Protein AF-C8KI00-F1 (afdb_monomer_lite)

InterPro domains:
  IPR004843 Calcineurin-like, phosphoesterase domain [PF00149] (3-56)
  IPR006186 Serine/threonine-specific protein phosphatase/bis(5-nucleosyl)-tetraphosphatase [PR00114] (6-30)
  IPR006186 Serine/threonine-specific protein phosphatase/bis(5-nucleosyl)-tetraphosphatase [PR00114] (41-57)
  IPR006186 Serine/threonine-specific protein phosphatase/bis(5-nucleosyl)-tetraphosphatase [PS00125] (7-12)
  IPR029052 Metallo-dependent phosphatase-like [G3DSA:3.60.21.10] (1-57)
  IPR029052 Metallo-dependent phosphatase-like [SSF56300] (2-57)
  IPR047129 Serine/Threonine protein phosphatase PP2A-like [PTHR45619] (2-57)

Secondary structure (DSSP, 8-state):
---------TTSSHHHHHHSSHHHHHHHHHSSSHHHHHHHHHHTTS-S---BTTTB-

Organism: Brachionus plicatilis (NC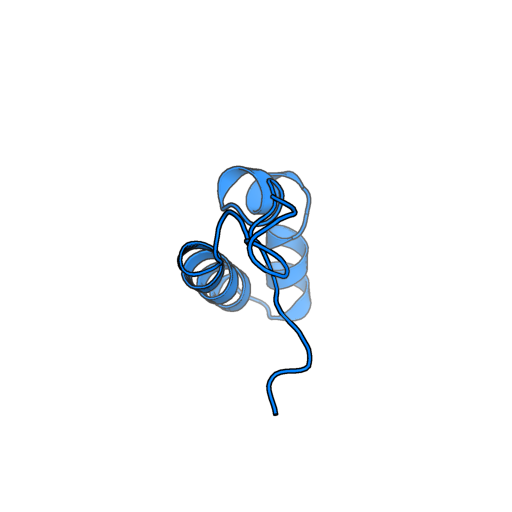BI:txid10195)

pLDDT: mean 95.85, std 6.01, range [57.03, 98.5]

Radius of gyration: 14.28 Å; chains: 1; bounding box: 28×24×39 Å

Sequence (57 aa):
RDRITILRGNHESRQITQVYGFYDECLRKYGNANVWKYFTDLFDYLPLTALVDSQIF

Structure (mmCIF, N/CA/C/O backbone):
data_AF-C8KI00-F1
#
_entry.id   AF-C8KI00-F1
#
loop_
_atom_site.group_PDB
_atom_site.id
_atom_site.type_symbol
_atom_site.label_atom_id
_atom_site.label_alt_id
_atom_site.label_comp_id
_atom_site.label_asym_id
_atom_site.label_entity_id
_atom_site.label_seq_id
_atom_site.pdbx_PDB_ins_code
_atom_site.Cartn_x
_atom_site.Cartn_y
_atom_site.Cartn_z
_atom_site.occupancy
_atom_site.B_iso_or_equiv
_atom_site.auth_seq_id
_atom_site.auth_comp_id
_atom_site.auth_asym_id
_atom_site.auth_atom_id
_atom_site.pdbx_PDB_model_num
ATOM 1 N N . ARG A 1 1 ? -14.342 -16.402 10.861 1.00 57.03 1 ARG A N 1
ATOM 2 C CA . ARG A 1 1 ? -14.347 -15.680 9.561 1.00 57.03 1 ARG A CA 1
ATOM 3 C C . ARG A 1 1 ? -13.826 -14.268 9.846 1.00 57.03 1 ARG A C 1
ATOM 5 O O . ARG A 1 1 ? -13.916 -13.895 11.003 1.00 57.03 1 ARG A O 1
ATOM 12 N N . ASP A 1 2 ? -13.185 -13.604 8.880 1.00 78.00 2 ASP A N 1
ATOM 13 C CA . ASP A 1 2 ? -12.541 -12.272 8.990 1.00 78.00 2 ASP A CA 1
ATOM 14 C C . ASP A 1 2 ? -11.523 -12.124 10.133 1.00 78.00 2 ASP A C 1
ATOM 16 O O . ASP A 1 2 ? -11.794 -11.575 11.192 1.00 78.00 2 ASP A O 1
ATOM 20 N N . ARG A 1 3 ? -10.324 -12.683 9.914 1.00 90.44 3 ARG A N 1
ATOM 21 C CA . ARG A 1 3 ? -9.213 -12.680 10.889 1.00 90.44 3 ARG A CA 1
ATOM 22 C C . ARG A 1 3 ? -8.168 -11.589 10.639 1.00 90.44 3 ARG A C 1
ATOM 24 O O . ARG A 1 3 ? -7.259 -11.444 11.447 1.00 90.44 3 ARG A O 1
ATOM 31 N N . ILE A 1 4 ? -8.243 -10.900 9.500 1.00 94.94 4 ILE A N 1
ATOM 32 C CA . ILE A 1 4 ? -7.233 -9.935 9.054 1.00 94.94 4 ILE A CA 1
ATOM 33 C C . ILE A 1 4 ? -7.947 -8.743 8.421 1.00 94.94 4 ILE A C 1
ATOM 35 O O . ILE A 1 4 ? -8.749 -8.925 7.506 1.00 94.94 4 ILE A O 1
ATOM 39 N N . THR A 1 5 ? -7.592 -7.547 8.883 1.00 95.00 5 THR A N 1
ATOM 40 C CA . THR A 1 5 ? -7.992 -6.259 8.310 1.00 95.00 5 THR A CA 1
ATOM 41 C C . THR A 1 5 ? -6.727 -5.513 7.901 1.00 95.00 5 THR A C 1
ATOM 43 O O . THR A 1 5 ? -5.740 -5.537 8.634 1.00 95.00 5 THR A O 1
ATOM 46 N N . ILE A 1 6 ? -6.744 -4.867 6.736 1.00 96.69 6 ILE A N 1
ATOM 47 C CA . ILE A 1 6 ? -5.620 -4.082 6.214 1.00 96.69 6 ILE A CA 1
ATOM 48 C C . ILE A 1 6 ? -6.107 -2.651 6.018 1.00 96.69 6 ILE A C 1
ATOM 50 O O . ILE A 1 6 ? -7.137 -2.441 5.381 1.00 96.69 6 ILE A O 1
ATOM 54 N N . LEU A 1 7 ? -5.365 -1.690 6.565 1.00 97.69 7 LEU A N 1
ATOM 55 C CA . LEU A 1 7 ? -5.589 -0.264 6.353 1.00 97.69 7 LEU A CA 1
ATOM 56 C C . LEU A 1 7 ? -4.589 0.285 5.337 1.00 97.69 7 LEU A C 1
ATOM 58 O O . LEU A 1 7 ? -3.510 -0.277 5.144 1.00 97.69 7 LEU A O 1
ATOM 62 N N . ARG A 1 8 ? -4.947 1.394 4.695 1.00 98.38 8 ARG A N 1
ATOM 63 C CA . ARG A 1 8 ? -4.072 2.120 3.782 1.00 98.38 8 ARG A CA 1
ATOM 64 C C . ARG A 1 8 ? -3.046 2.924 4.578 1.00 98.38 8 ARG A C 1
ATOM 66 O O . ARG A 1 8 ? -3.419 3.815 5.337 1.00 98.38 8 ARG A O 1
ATOM 73 N N . GLY A 1 9 ? -1.764 2.655 4.364 1.00 97.81 9 GLY A N 1
ATOM 74 C CA . GLY A 1 9 ? -0.680 3.519 4.811 1.00 97.81 9 GLY A CA 1
ATOM 75 C C . GLY A 1 9 ? -0.275 4.527 3.733 1.00 97.81 9 GLY A C 1
ATOM 76 O O . GLY A 1 9 ? -0.809 4.572 2.621 1.00 97.81 9 GLY A O 1
ATOM 77 N N . ASN A 1 10 ? 0.705 5.368 4.056 1.00 97.19 10 ASN A N 1
ATOM 78 C CA . ASN A 1 10 ? 1.250 6.353 3.120 1.00 97.19 10 ASN A CA 1
ATOM 79 C C . ASN A 1 10 ? 2.022 5.698 1.956 1.00 97.19 10 ASN A C 1
ATOM 81 O O . ASN A 1 10 ? 2.081 6.263 0.858 1.00 97.19 10 ASN A O 1
ATOM 85 N N . HIS A 1 11 ? 2.592 4.509 2.179 1.00 97.50 11 HIS A N 1
ATOM 86 C CA . HIS A 1 11 ? 3.326 3.757 1.162 1.00 97.50 11 HIS A CA 1
ATOM 87 C C . HIS A 1 11 ? 2.415 3.059 0.146 1.00 97.50 11 HIS A C 1
ATOM 89 O O . HIS A 1 11 ? 2.864 2.753 -0.953 1.00 97.50 11 HIS A O 1
ATOM 95 N N . GLU A 1 12 ? 1.124 2.914 0.428 1.00 98.19 12 GLU A N 1
ATOM 96 C CA . GLU A 1 12 ? 0.118 2.343 -0.469 1.00 98.19 12 GLU A CA 1
ATOM 97 C C . GLU A 1 12 ? -0.469 3.430 -1.398 1.00 98.19 12 GLU A C 1
ATOM 99 O O . GLU A 1 12 ? -1.682 3.637 -1.519 1.00 98.19 12 GLU A O 1
ATOM 104 N N . SER A 1 13 ? 0.411 4.186 -2.060 1.00 97.44 13 SER A N 1
ATOM 105 C CA . SER A 1 13 ? 0.057 5.279 -2.974 1.00 97.44 13 SER A CA 1
ATOM 106 C C . SER A 1 13 ? 0.929 5.276 -4.231 1.00 97.44 13 SER A C 1
ATOM 108 O O . SER A 1 13 ? 2.084 4.846 -4.206 1.00 97.44 13 SER A O 1
ATOM 110 N N . ARG A 1 14 ? 0.398 5.775 -5.357 1.00 97.69 14 ARG A N 1
ATOM 111 C CA . ARG A 1 14 ? 1.145 5.833 -6.633 1.00 97.69 14 ARG A CA 1
ATOM 112 C C . ARG A 1 14 ? 2.426 6.657 -6.510 1.00 97.69 14 ARG A C 1
ATOM 114 O O . ARG A 1 14 ? 3.465 6.234 -6.995 1.00 97.69 14 ARG A O 1
ATOM 121 N N . GLN A 1 15 ? 2.361 7.789 -5.808 1.00 96.81 15 GLN A N 1
ATOM 122 C CA . GLN A 1 15 ? 3.505 8.683 -5.613 1.00 96.81 15 GLN A CA 1
ATOM 123 C C . GLN A 1 15 ? 4.651 7.986 -4.874 1.00 96.81 15 GLN A C 1
ATOM 125 O O . GLN A 1 15 ? 5.782 7.986 -5.353 1.00 96.81 15 GLN A O 1
ATOM 130 N N . ILE A 1 16 ? 4.361 7.355 -3.732 1.00 97.62 16 ILE A N 1
ATOM 131 C CA . ILE A 1 16 ? 5.402 6.727 -2.916 1.00 97.62 16 ILE A CA 1
ATOM 132 C C . ILE A 1 16 ? 5.908 5.444 -3.578 1.00 97.62 16 ILE A C 1
ATOM 134 O O . ILE A 1 16 ? 7.112 5.257 -3.712 1.00 97.62 16 ILE A O 1
ATOM 138 N N . THR A 1 17 ? 5.026 4.584 -4.085 1.00 97.69 17 THR A N 1
ATOM 139 C CA . THR A 1 17 ? 5.458 3.333 -4.734 1.00 97.69 17 THR A CA 1
ATOM 140 C C . THR A 1 17 ? 6.295 3.535 -5.994 1.00 97.69 17 THR A C 1
ATOM 142 O O . THR A 1 17 ? 7.123 2.679 -6.310 1.00 97.69 17 THR A O 1
ATOM 145 N N . GLN A 1 18 ? 6.098 4.645 -6.709 1.00 96.50 18 GLN A N 1
ATOM 146 C CA . GLN A 1 18 ? 6.880 4.976 -7.895 1.00 96.50 18 GLN A CA 1
ATOM 147 C C . GLN A 1 18 ? 8.302 5.433 -7.551 1.00 96.50 18 GLN A C 1
ATOM 149 O O . GLN A 1 18 ? 9.234 5.081 -8.262 1.00 96.50 18 GLN A O 1
ATOM 154 N N . VAL A 1 19 ? 8.477 6.187 -6.463 1.00 96.25 19 VAL A N 1
ATOM 155 C CA . VAL A 1 19 ? 9.785 6.741 -6.066 1.00 96.25 19 VAL A CA 1
ATOM 156 C C . VAL A 1 19 ? 10.572 5.779 -5.172 1.00 96.25 19 VAL A C 1
ATOM 158 O O . VAL A 1 19 ? 11.797 5.734 -5.238 1.00 96.25 19 VAL A O 1
ATOM 161 N N . TYR A 1 20 ? 9.886 4.980 -4.351 1.00 94.62 20 TYR A N 1
ATOM 162 C CA . TYR A 1 20 ? 10.501 4.133 -3.323 1.00 94.62 20 TYR A CA 1
ATOM 163 C C . TYR A 1 20 ? 10.576 2.650 -3.725 1.00 94.62 20 TYR A C 1
ATOM 165 O O . TYR A 1 20 ? 10.437 1.756 -2.895 1.00 94.62 20 TYR A O 1
ATOM 173 N N . GLY A 1 21 ? 10.808 2.382 -5.012 1.00 94.31 21 GLY A N 1
ATOM 174 C CA . GLY A 1 21 ? 11.288 1.087 -5.508 1.00 94.31 21 GLY A CA 1
ATOM 175 C C . GLY A 1 21 ? 10.237 0.005 -5.773 1.00 94.31 21 GLY A C 1
ATOM 176 O O . GLY A 1 21 ? 10.562 -0.979 -6.434 1.00 94.31 21 GLY A O 1
ATOM 177 N N . PHE A 1 22 ? 8.980 0.162 -5.344 1.00 97.94 22 PHE A N 1
ATOM 178 C CA . PHE A 1 22 ? 7.945 -0.849 -5.617 1.00 97.94 22 PHE A CA 1
ATOM 179 C C . PHE A 1 22 ? 7.597 -0.947 -7.112 1.00 97.94 22 PHE A C 1
ATOM 181 O O . PHE A 1 22 ? 7.393 -2.045 -7.635 1.00 97.94 22 PHE A O 1
ATOM 188 N N . TYR A 1 23 ? 7.580 0.186 -7.821 1.00 98.12 23 TYR A N 1
ATOM 189 C CA . TYR A 1 23 ? 7.446 0.216 -9.279 1.00 98.12 23 TYR A CA 1
ATOM 190 C C . TYR A 1 23 ? 8.585 -0.550 -9.969 1.00 98.12 23 TYR A C 1
AT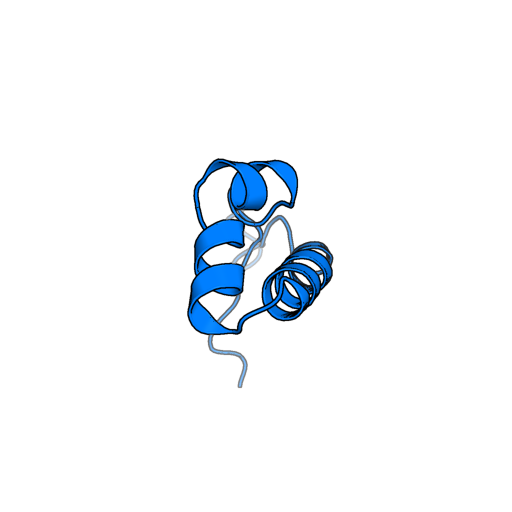OM 192 O O . TYR A 1 23 ? 8.323 -1.467 -10.752 1.00 98.12 23 TYR A O 1
ATOM 200 N N . ASP A 1 24 ? 9.837 -0.226 -9.631 1.00 97.88 24 ASP A N 1
ATOM 201 C CA . ASP A 1 24 ? 11.023 -0.859 -10.221 1.00 97.88 24 ASP A CA 1
ATOM 202 C C . ASP A 1 24 ? 11.084 -2.354 -9.904 1.00 97.88 24 ASP A C 1
ATOM 204 O O . ASP A 1 24 ? 11.456 -3.169 -10.749 1.00 97.88 24 ASP A O 1
ATOM 208 N N . GLU A 1 25 ? 10.667 -2.744 -8.699 1.00 98.19 25 GLU A N 1
ATOM 209 C CA . GLU A 1 25 ? 10.557 -4.141 -8.310 1.00 98.19 25 GLU A CA 1
ATOM 210 C C . GLU A 1 25 ? 9.555 -4.894 -9.191 1.00 98.19 25 GLU A C 1
ATOM 212 O O . GLU A 1 25 ? 9.879 -5.976 -9.690 1.00 98.19 25 GLU A O 1
ATOM 217 N N . CYS A 1 26 ? 8.364 -4.328 -9.413 1.00 98.25 26 CYS A N 1
ATOM 218 C CA . CYS A 1 26 ? 7.359 -4.934 -10.283 1.00 98.25 26 CYS A CA 1
ATOM 219 C C . CYS A 1 26 ? 7.870 -5.045 -11.723 1.00 98.25 26 CYS A C 1
ATOM 221 O O . CYS A 1 26 ? 7.768 -6.110 -12.334 1.00 98.25 26 CYS A O 1
ATOM 223 N N . LEU A 1 27 ? 8.479 -3.980 -12.244 1.00 97.69 27 LEU A N 1
ATOM 224 C CA . LEU A 1 27 ? 9.037 -3.971 -13.591 1.00 97.69 27 LEU A CA 1
ATOM 225 C C . LEU A 1 27 ? 10.131 -5.037 -13.754 1.00 97.69 27 LEU A C 1
ATOM 227 O O . LEU A 1 27 ? 10.104 -5.808 -14.712 1.00 97.69 27 LEU A O 1
ATOM 231 N N . ARG A 1 28 ? 11.053 -5.139 -12.791 1.00 98.25 28 ARG A N 1
ATOM 232 C CA . ARG A 1 28 ? 12.155 -6.111 -12.804 1.00 98.25 28 ARG A CA 1
ATOM 233 C C . ARG A 1 28 ? 11.673 -7.555 -12.680 1.00 98.25 28 ARG A C 1
ATOM 235 O O . ARG A 1 28 ? 12.240 -8.436 -13.319 1.00 98.25 28 ARG A O 1
ATOM 242 N N . LYS A 1 29 ? 10.670 -7.819 -11.838 1.00 98.19 29 LYS A N 1
ATOM 243 C CA . LYS A 1 29 ? 10.171 -9.181 -11.582 1.00 98.19 29 LYS A CA 1
ATOM 244 C C . LYS A 1 29 ? 9.227 -9.689 -12.672 1.00 98.19 29 LYS A C 1
ATOM 246 O O . LYS A 1 29 ? 9.245 -10.879 -12.962 1.00 98.19 29 LYS A O 1
ATOM 251 N N . TYR A 1 30 ? 8.413 -8.810 -13.257 1.00 97.69 30 TYR A N 1
ATOM 252 C CA . TYR A 1 30 ? 7.325 -9.197 -14.165 1.00 97.69 30 TYR A CA 1
ATOM 253 C C . TYR A 1 30 ? 7.514 -8.704 -15.607 1.00 97.69 30 TYR A C 1
ATOM 255 O O . TYR A 1 30 ? 6.678 -8.979 -16.466 1.00 97.69 30 TYR A O 1
ATOM 263 N N . GLY A 1 31 ? 8.594 -7.970 -15.891 1.00 97.25 31 GLY A N 1
ATOM 264 C CA . GLY A 1 31 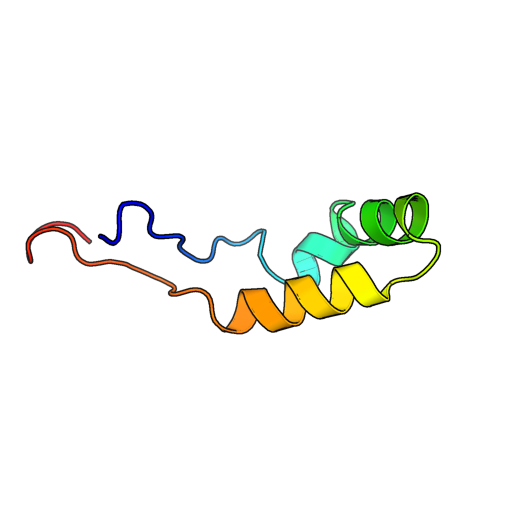? 8.932 -7.466 -17.225 1.00 97.25 31 GLY A CA 1
ATOM 265 C C . GLY A 1 31 ? 8.046 -6.319 -17.722 1.00 97.25 31 GLY A C 1
ATOM 266 O O . GLY A 1 31 ? 8.243 -5.835 -18.832 1.00 97.25 31 G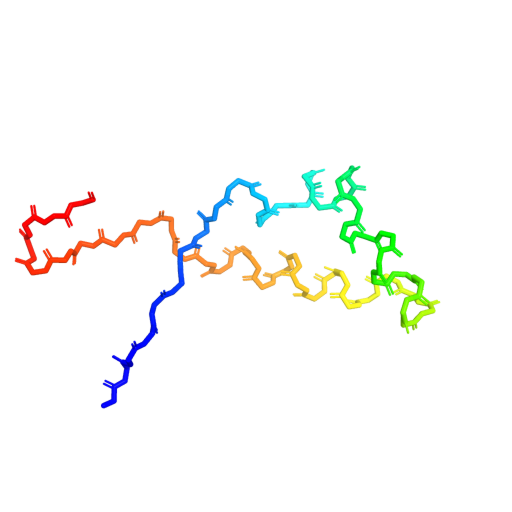LY A O 1
ATOM 267 N N . ASN A 1 32 ? 7.059 -5.882 -16.934 1.00 96.81 32 ASN A N 1
ATOM 268 C CA . ASN A 1 32 ? 6.193 -4.740 -17.223 1.00 96.81 32 ASN A CA 1
ATOM 269 C C . ASN A 1 32 ? 5.587 -4.164 -15.930 1.00 96.81 32 ASN A C 1
ATOM 271 O O . ASN A 1 32 ? 5.642 -4.780 -14.866 1.00 96.81 32 ASN A O 1
ATOM 275 N N . ALA A 1 33 ? 4.970 -2.986 -16.035 1.00 96.75 33 ALA A N 1
ATOM 276 C CA . ALA A 1 33 ? 4.383 -2.275 -14.899 1.00 96.75 33 ALA A CA 1
ATOM 277 C C . ALA A 1 33 ? 2.926 -2.670 -14.574 1.00 96.75 33 ALA A C 1
ATOM 279 O O . ALA A 1 33 ? 2.311 -2.045 -13.710 1.00 96.75 33 ALA A O 1
ATOM 280 N N . ASN A 1 34 ? 2.342 -3.682 -15.230 1.00 98.19 34 ASN A N 1
ATOM 281 C CA . ASN A 1 34 ? 0.926 -4.017 -15.023 1.00 98.19 34 ASN A CA 1
ATOM 282 C C . ASN A 1 34 ? 0.654 -4.472 -13.588 1.00 98.19 34 ASN A C 1
ATOM 284 O O . ASN A 1 34 ? -0.357 -4.090 -13.011 1.00 98.19 34 ASN A O 1
ATOM 288 N N . VAL A 1 35 ? 1.578 -5.228 -12.985 1.00 98.12 35 VAL A N 1
ATOM 289 C CA . VAL A 1 35 ? 1.450 -5.660 -11.585 1.00 98.12 35 VAL A CA 1
ATOM 290 C C . VAL A 1 35 ? 1.424 -4.458 -10.640 1.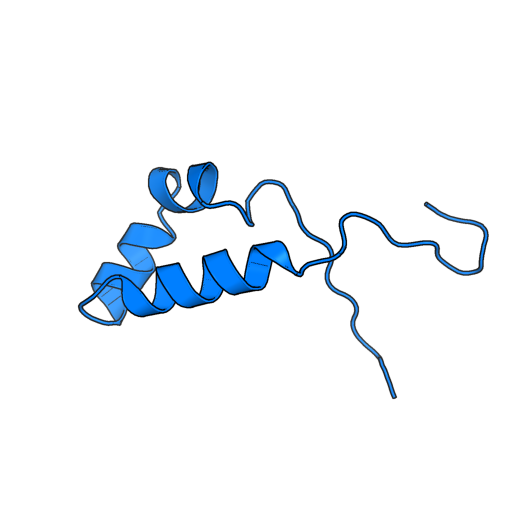00 98.12 35 VAL A C 1
ATOM 292 O O . VAL A 1 35 ? 0.539 -4.372 -9.793 1.00 98.12 35 VAL A O 1
ATOM 295 N N . TRP A 1 36 ? 2.320 -3.487 -10.835 1.00 98.44 36 TRP A N 1
ATOM 296 C CA . TRP A 1 36 ? 2.305 -2.235 -10.071 1.00 98.44 36 TRP A CA 1
ATOM 297 C C . TRP A 1 36 ? 0.987 -1.470 -10.258 1.00 98.44 36 TRP A C 1
ATOM 299 O O . TRP A 1 36 ? 0.396 -1.004 -9.283 1.00 98.44 36 TRP A O 1
ATOM 309 N N . LYS A 1 37 ? 0.481 -1.394 -11.496 1.00 98.25 37 LYS A N 1
ATOM 310 C CA . LYS A 1 37 ? -0.806 -0.756 -11.789 1.00 98.25 37 LYS A CA 1
ATOM 311 C C . LYS A 1 37 ? -1.945 -1.425 -11.016 1.00 98.25 37 LYS A C 1
ATOM 313 O O . LYS A 1 37 ? -2.672 -0.738 -10.311 1.00 98.25 37 LYS A O 1
ATOM 318 N N . TYR A 1 38 ? -2.042 -2.753 -11.055 1.00 98.50 38 TYR A N 1
ATOM 319 C CA . TYR A 1 38 ? -3.082 -3.484 -10.328 1.00 98.50 38 TYR A CA 1
ATOM 320 C C . TYR A 1 38 ? -3.001 -3.287 -8.812 1.00 98.50 38 TYR A C 1
ATOM 322 O O . TYR A 1 38 ? -4.033 -3.100 -8.172 1.00 98.50 38 TYR A O 1
ATOM 330 N N . PHE A 1 39 ? -1.797 -3.278 -8.230 1.00 98.38 39 PHE A N 1
ATOM 331 C CA . PHE A 1 39 ? -1.635 -2.982 -6.805 1.00 98.38 39 PHE A CA 1
ATOM 332 C C . PHE A 1 39 ? -2.075 -1.562 -6.458 1.00 98.38 39 PHE A C 1
ATOM 334 O O . PHE A 1 39 ? -2.800 -1.374 -5.488 1.00 98.38 39 PHE A O 1
ATOM 341 N N . THR A 1 40 ? -1.673 -0.564 -7.245 1.00 98.06 40 THR A N 1
ATOM 342 C CA . THR A 1 40 ? -2.045 0.829 -6.961 1.00 98.06 40 THR A CA 1
ATOM 343 C C . THR A 1 40 ? -3.534 1.102 -7.165 1.00 98.06 40 THR A C 1
ATOM 345 O O . THR A 1 40 ? -4.098 1.877 -6.398 1.00 98.06 40 THR A O 1
ATOM 348 N N . ASP A 1 41 ? -4.183 0.420 -8.111 1.00 98.31 41 ASP A N 1
ATOM 349 C CA . ASP A 1 41 ? -5.642 0.436 -8.260 1.00 98.31 41 ASP A CA 1
ATOM 350 C C . ASP A 1 41 ? -6.329 -0.239 -7.057 1.00 98.31 41 ASP A C 1
ATOM 352 O O . ASP A 1 41 ? -7.328 0.270 -6.559 1.00 98.31 41 ASP A O 1
ATOM 356 N N . LEU A 1 42 ? -5.775 -1.339 -6.529 1.00 98.19 42 LEU A N 1
ATOM 357 C CA . LEU A 1 42 ? -6.268 -1.993 -5.309 1.00 98.19 42 LEU A CA 1
ATOM 358 C C . LEU A 1 42 ? -6.089 -1.119 -4.061 1.00 98.19 42 LEU A C 1
ATOM 360 O O . LEU A 1 42 ? -6.978 -1.079 -3.212 1.00 98.19 42 LEU A O 1
ATOM 364 N N . PHE A 1 43 ? -4.968 -0.406 -3.939 1.00 98.31 43 PHE A N 1
ATOM 365 C CA . PHE A 1 43 ? -4.691 0.459 -2.790 1.00 98.31 43 PHE A CA 1
ATOM 366 C C . PHE A 1 43 ? -5.722 1.575 -2.616 1.00 98.31 43 PHE A C 1
ATOM 368 O O . PHE A 1 43 ? -5.936 2.034 -1.495 1.00 98.31 43 PHE A O 1
ATOM 375 N N . ASP A 1 44 ? -6.397 1.982 -3.691 1.00 97.12 44 ASP A N 1
ATOM 376 C CA . ASP A 1 44 ? -7.469 2.976 -3.627 1.00 97.12 44 ASP A CA 1
ATOM 377 C C . ASP A 1 44 ? -8.732 2.468 -2.913 1.00 97.12 44 ASP A C 1
ATOM 379 O O . ASP A 1 44 ? -9.536 3.279 -2.459 1.00 97.12 44 ASP A O 1
ATOM 383 N N . TYR A 1 45 ? -8.871 1.152 -2.738 1.00 97.75 45 TYR A N 1
ATOM 384 C CA . TYR A 1 45 ? -9.967 0.525 -1.997 1.00 97.75 45 TYR A CA 1
ATOM 385 C C . TYR A 1 45 ? -9.609 0.172 -0.549 1.00 97.75 45 TYR A C 1
ATOM 387 O O . TYR A 1 45 ? -10.473 -0.302 0.190 1.00 97.75 45 TYR A O 1
ATOM 395 N N . LEU A 1 46 ? -8.356 0.373 -0.123 1.00 98.06 46 LEU A N 1
ATOM 396 C CA . LEU A 1 46 ? -7.970 0.095 1.258 1.00 98.06 46 LEU A CA 1
ATOM 397 C C . LEU A 1 46 ? -8.605 1.130 2.209 1.00 98.06 46 LEU A C 1
ATOM 399 O O . LEU A 1 46 ? -8.476 2.335 1.969 1.00 98.06 46 LEU A O 1
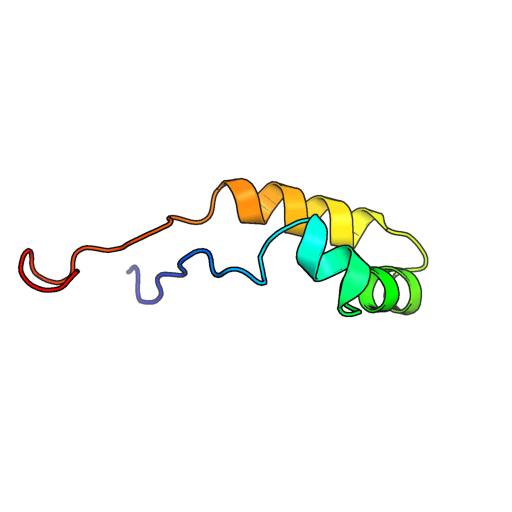ATOM 403 N N . PRO A 1 47 ? -9.263 0.694 3.301 1.00 97.31 47 PRO A N 1
ATOM 404 C CA . PRO A 1 47 ? -9.817 1.600 4.302 1.00 97.31 47 PRO A CA 1
ATOM 405 C C . PRO A 1 47 ? -8.729 2.472 4.931 1.00 97.31 47 PRO A C 1
ATOM 407 O O . PRO A 1 47 ? -7.623 2.004 5.184 1.00 97.31 47 PRO A O 1
ATOM 410 N N . LEU A 1 48 ? -9.043 3.733 5.223 1.00 97.12 48 LEU A N 1
ATOM 411 C CA . LEU A 1 48 ? -8.083 4.647 5.854 1.00 97.12 48 LEU A CA 1
ATOM 412 C C . LEU A 1 48 ? -7.941 4.397 7.358 1.00 97.12 48 LEU A C 1
ATOM 414 O O . LEU A 1 48 ? -6.871 4.608 7.919 1.00 97.12 48 LEU A O 1
ATOM 418 N N . THR A 1 49 ? -9.021 3.973 8.013 1.00 96.75 49 THR A N 1
ATOM 419 C CA . THR A 1 49 ? -9.074 3.798 9.467 1.00 96.75 49 THR A CA 1
ATOM 420 C C . THR A 1 49 ? -9.949 2.599 9.821 1.00 96.75 49 THR A C 1
ATOM 422 O O . THR A 1 49 ? -10.710 2.096 8.988 1.00 96.75 49 THR A O 1
ATOM 425 N N . ALA A 1 50 ? -9.840 2.135 11.061 1.00 96.12 50 ALA A N 1
ATOM 426 C CA . ALA A 1 50 ? -10.745 1.159 11.647 1.00 96.12 50 ALA A CA 1
ATOM 427 C C . ALA A 1 50 ? -11.202 1.662 13.016 1.00 96.12 50 ALA A C 1
ATOM 429 O O . ALA A 1 50 ? -10.511 2.443 13.656 1.00 96.12 50 ALA A O 1
ATOM 430 N N . LEU A 1 51 ? -12.364 1.192 13.465 1.00 96.38 51 LEU A N 1
ATOM 431 C CA . LEU A 1 51 ? -12.838 1.396 14.827 1.00 96.38 51 LEU A CA 1
ATOM 432 C C . LEU A 1 51 ? -12.915 0.029 15.507 1.00 96.38 51 LEU A C 1
ATOM 434 O O . LEU A 1 51 ? -13.733 -0.806 15.120 1.00 96.38 51 LEU A O 1
ATOM 438 N N . VAL A 1 52 ? -12.060 -0.202 16.498 1.00 95.25 52 VAL A N 1
ATOM 439 C CA . VAL A 1 52 ? -11.994 -1.471 17.232 1.00 95.25 52 VAL A CA 1
ATOM 440 C C . VAL A 1 52 ? -12.892 -1.387 18.459 1.00 95.25 52 VAL A C 1
ATOM 442 O O . VAL A 1 52 ? -12.775 -0.453 19.255 1.00 95.25 52 VAL A O 1
ATOM 445 N N . ASP A 1 53 ? -13.818 -2.343 18.578 1.00 94.75 53 ASP A N 1
ATOM 446 C CA . ASP A 1 53 ? -14.787 -2.475 19.678 1.00 94.75 53 ASP A CA 1
ATOM 447 C C . ASP A 1 53 ? -15.519 -1.173 20.037 1.00 94.75 53 ASP A C 1
ATOM 449 O O . ASP A 1 53 ? -15.829 -0.912 21.201 1.00 94.75 53 ASP A O 1
ATOM 453 N N . SER A 1 54 ? -15.774 -0.336 19.024 1.00 94.38 54 SER A N 1
ATOM 454 C CA . SER A 1 54 ? -16.393 0.990 19.161 1.00 94.38 54 SER A CA 1
ATOM 455 C C . SER A 1 54 ? -15.660 1.948 20.111 1.00 94.38 54 SER A C 1
ATOM 457 O O . SER A 1 54 ? -16.263 2.896 20.608 1.00 94.38 54 SER A O 1
ATOM 459 N N . GLN A 1 55 ? -14.371 1.712 20.359 1.00 95.19 55 GLN A N 1
ATOM 460 C CA . GLN A 1 55 ? -13.616 2.390 21.415 1.00 95.19 55 GLN A CA 1
ATOM 461 C C . GLN A 1 55 ? -12.258 2.922 20.959 1.00 95.19 55 GLN A C 1
ATOM 463 O O . GLN A 1 55 ? -11.854 3.991 21.409 1.00 95.19 55 GLN A O 1
ATOM 468 N N . ILE A 1 56 ? -11.552 2.199 20.088 1.00 93.31 56 ILE A N 1
ATOM 469 C CA . ILE A 1 56 ? -10.182 2.541 19.684 1.00 93.31 56 ILE A CA 1
ATOM 470 C C . ILE A 1 56 ? -10.177 2.897 18.198 1.00 93.31 56 ILE A C 1
ATOM 472 O O . ILE A 1 56 ? -10.631 2.094 17.380 1.00 93.31 56 ILE A O 1
ATOM 476 N N . PHE A 1 57 ? -9.681 4.094 17.879 1.00 90.50 57 PHE A N 1
ATOM 477 C CA . PHE A 1 57 ? -9.526 4.626 16.523 1.00 90.50 57 PHE A CA 1
ATOM 478 C C . PHE A 1 57 ? -8.066 4.566 16.070 1.00 90.50 57 PHE A C 1
ATOM 480 O O . PHE A 1 57 ? -7.190 4.841 16.924 1.00 90.50 57 PHE A O 1
#

Foldseek 3Di:
DPPDADAQDPCLAPVNCVVVCVQVVCCVVPVDRVVVVVSNVVSVVGHHDDQPPVHRD